Protein AF-A0A2J7R9U6-F1 (afdb_monomer)

Structure (mmCIF, N/CA/C/O backbone):
data_AF-A0A2J7R9U6-F1
#
_entry.id   AF-A0A2J7R9U6-F1
#
loop_
_atom_site.group_PDB
_atom_site.id
_atom_site.type_symbol
_atom_site.label_atom_id
_atom_site.label_alt_id
_atom_site.label_comp_id
_atom_site.label_asym_id
_atom_site.label_entity_id
_atom_site.label_seq_id
_atom_site.pdbx_PDB_ins_code
_atom_site.Cartn_x
_atom_site.Cartn_y
_atom_site.Cartn_z
_atom_site.occupancy
_atom_site.B_iso_or_equiv
_atom_site.auth_seq_id
_atom_site.auth_comp_id
_atom_site.auth_asym_id
_atom_site.auth_atom_id
_atom_site.pdbx_PDB_model_num
ATOM 1 N N . MET A 1 1 ? 11.437 16.509 -39.838 1.00 37.41 1 MET A N 1
ATOM 2 C CA . MET A 1 1 ? 11.434 15.472 -38.787 1.00 37.41 1 MET A CA 1
ATOM 3 C C . MET A 1 1 ? 10.415 15.903 -37.751 1.00 37.41 1 MET A C 1
ATOM 5 O O . MET A 1 1 ? 10.505 17.036 -37.304 1.00 37.41 1 MET A O 1
ATOM 9 N N . LYS A 1 2 ? 9.387 15.097 -37.470 1.00 34.59 2 LYS A N 1
ATOM 10 C CA . LYS A 1 2 ? 8.418 15.430 -36.419 1.00 34.59 2 LYS A CA 1
ATOM 11 C C . LYS A 1 2 ? 9.075 15.103 -35.083 1.00 34.59 2 LYS A C 1
ATOM 13 O O . LYS A 1 2 ? 9.334 13.934 -34.813 1.00 34.59 2 LYS A O 1
ATOM 18 N N . GLU A 1 3 ? 9.394 16.127 -34.304 1.00 36.84 3 GLU A N 1
ATOM 19 C CA . GLU A 1 3 ? 9.729 15.962 -32.894 1.00 36.84 3 GLU A CA 1
ATOM 20 C C . GLU A 1 3 ? 8.539 15.285 -32.211 1.00 36.84 3 GLU A C 1
ATOM 22 O O . GLU A 1 3 ? 7.450 15.853 -32.123 1.00 36.84 3 GLU A O 1
ATOM 27 N N . LEU A 1 4 ? 8.732 14.042 -31.772 1.00 42.44 4 LEU A N 1
ATOM 28 C CA . LEU A 1 4 ? 7.827 13.384 -30.840 1.00 42.44 4 LEU A CA 1
ATOM 29 C C . LEU A 1 4 ? 8.011 14.080 -29.491 1.00 42.44 4 LEU A C 1
ATOM 31 O O . LEU A 1 4 ? 8.810 13.651 -28.663 1.00 42.44 4 LEU A O 1
ATOM 35 N N . HIS A 1 5 ? 7.306 15.196 -29.308 1.00 34.94 5 HIS A N 1
ATOM 36 C CA . HIS A 1 5 ? 7.056 15.758 -27.991 1.00 34.94 5 HIS A CA 1
ATOM 37 C C . HIS A 1 5 ? 6.333 14.681 -27.179 1.00 34.94 5 HIS A C 1
ATOM 39 O O . HIS A 1 5 ? 5.145 14.431 -27.369 1.00 34.94 5 HIS A O 1
ATOM 45 N N . VAL A 1 6 ? 7.078 14.000 -26.311 1.00 47.72 6 VAL A N 1
ATOM 46 C CA . VAL A 1 6 ? 6.511 13.134 -25.282 1.00 47.72 6 VAL A CA 1
ATOM 47 C C . VAL A 1 6 ? 5.866 14.065 -24.261 1.00 47.72 6 VAL A C 1
ATOM 49 O O . VAL A 1 6 ? 6.534 14.630 -23.399 1.00 47.72 6 VAL A O 1
ATOM 52 N N . THR A 1 7 ? 4.566 14.297 -24.407 1.00 41.44 7 THR A N 1
ATOM 53 C CA . THR A 1 7 ? 3.773 15.010 -23.408 1.00 41.44 7 THR A CA 1
ATOM 54 C C . THR A 1 7 ? 3.502 14.057 -22.246 1.00 41.44 7 THR A C 1
ATOM 56 O O . THR A 1 7 ? 2.573 13.259 -22.297 1.00 41.44 7 THR A O 1
ATOM 59 N N . LEU A 1 8 ? 4.333 14.126 -21.207 1.00 46.12 8 LEU A N 1
ATOM 60 C CA . LEU A 1 8 ? 4.137 13.461 -19.909 1.00 46.12 8 LEU A CA 1
ATOM 61 C C . LEU A 1 8 ? 3.312 14.348 -18.949 1.00 46.12 8 LEU A C 1
ATOM 63 O O . LEU A 1 8 ? 3.722 14.597 -17.821 1.00 46.12 8 LEU A O 1
ATOM 67 N N . SER A 1 9 ? 2.199 14.945 -19.390 1.00 41.41 9 SER A N 1
ATOM 68 C CA . SER A 1 9 ? 1.375 15.836 -18.541 1.00 41.41 9 SER A CA 1
ATOM 69 C C . SER A 1 9 ? -0.034 16.038 -19.120 1.00 41.41 9 SER A C 1
ATOM 71 O O . SER A 1 9 ? -0.175 15.967 -20.340 1.00 41.41 9 SER A O 1
ATOM 73 N N . PRO A 1 10 ? -1.015 16.566 -18.355 1.00 55.75 10 PRO A N 1
ATOM 74 C CA . PRO A 1 10 ? -1.444 16.231 -16.992 1.00 55.75 10 PRO A CA 1
ATOM 75 C C . PRO A 1 10 ? -2.982 16.013 -16.916 1.00 55.75 10 PRO A C 1
ATOM 77 O O . PRO A 1 10 ? -3.740 16.631 -17.662 1.00 55.75 10 PRO A O 1
ATOM 80 N N . ARG A 1 11 ? -3.441 15.247 -15.916 1.00 42.38 11 ARG A N 1
ATOM 81 C CA . ARG A 1 11 ? -4.842 14.869 -15.598 1.00 42.38 11 ARG A CA 1
ATOM 82 C C . ARG A 1 11 ? -5.394 13.691 -16.397 1.00 42.38 11 ARG A C 1
ATOM 84 O O . ARG A 1 11 ? -5.837 13.825 -17.534 1.00 42.38 11 ARG A O 1
ATOM 91 N N . THR A 1 12 ? -5.470 12.573 -15.697 1.00 46.19 12 THR A N 1
ATOM 92 C CA . THR A 1 12 ? -6.122 11.336 -16.097 1.00 46.19 12 THR A CA 1
ATOM 93 C C . THR A 1 12 ? -7.656 11.471 -16.053 1.00 46.19 12 THR A C 1
ATOM 95 O O . THR A 1 12 ? -8.228 11.870 -15.031 1.00 46.19 12 THR A O 1
ATOM 98 N N . PRO A 1 13 ? -8.366 11.179 -17.160 1.00 45.97 13 PRO A N 1
ATOM 99 C CA . PRO A 1 13 ? -9.795 10.885 -17.155 1.00 45.97 13 PRO A CA 1
ATOM 100 C C . PRO A 1 13 ? -10.074 9.582 -16.385 1.00 45.97 13 PRO A C 1
ATOM 102 O O . PRO A 1 13 ? -9.173 8.792 -16.113 1.00 45.97 13 PRO A O 1
ATOM 105 N N . ALA A 1 14 ? -11.341 9.321 -16.056 1.00 43.16 14 ALA A N 1
ATOM 106 C CA . ALA A 1 14 ? -11.738 8.076 -15.399 1.00 43.16 14 ALA A CA 1
ATOM 107 C C . ALA A 1 14 ? -11.379 6.851 -16.268 1.00 43.16 14 ALA A C 1
ATOM 109 O O . ALA A 1 14 ? -11.998 6.639 -17.310 1.00 43.16 14 ALA A O 1
ATOM 110 N N . GLY A 1 15 ? -10.399 6.055 -15.828 1.00 55.22 15 GLY A N 1
ATOM 111 C CA . GLY A 1 15 ? -9.955 4.828 -16.500 1.00 55.22 15 GLY A CA 1
ATOM 112 C C . GLY A 1 15 ? -8.454 4.755 -16.787 1.00 55.22 15 GLY A C 1
ATOM 113 O O . GLY A 1 15 ? -7.967 3.662 -17.064 1.00 55.22 15 GLY A O 1
ATOM 114 N N . ASP A 1 16 ? -7.726 5.868 -16.684 1.00 64.44 16 ASP A N 1
ATOM 115 C CA . ASP A 1 16 ? -6.268 5.840 -16.785 1.00 64.44 16 ASP A CA 1
ATOM 116 C C . ASP A 1 16 ? -5.626 5.384 -15.456 1.00 64.44 16 ASP A C 1
ATOM 118 O O . ASP A 1 16 ? -6.161 5.671 -14.378 1.00 64.44 16 ASP A O 1
ATOM 122 N N . PRO A 1 17 ? -4.493 4.658 -15.515 1.00 74.25 17 PRO A N 1
ATOM 123 C CA . PRO A 1 17 ? -3.761 4.201 -14.335 1.00 74.25 17 PRO A CA 1
ATOM 124 C C . PRO A 1 17 ? -3.336 5.385 -13.446 1.00 74.25 17 PRO A C 1
ATOM 126 O O . PRO A 1 17 ? -3.079 6.474 -13.963 1.00 74.25 17 PRO A O 1
ATOM 129 N N . PRO A 1 18 ? -3.252 5.197 -12.114 1.00 85.62 18 PRO A N 1
ATOM 130 C CA . PRO A 1 18 ? -2.906 6.280 -11.196 1.00 85.62 18 PRO A CA 1
ATOM 131 C C . PRO A 1 18 ? -1.496 6.804 -11.477 1.00 85.62 18 PRO A C 1
ATOM 133 O O . PRO A 1 18 ? -0.594 6.035 -11.818 1.00 85.62 18 PRO A O 1
ATOM 136 N N . GLU A 1 19 ? -1.293 8.104 -11.277 1.00 88.19 19 GLU A N 1
ATOM 137 C CA . GLU A 1 19 ? 0.041 8.694 -11.387 1.00 88.19 19 GLU A CA 1
ATOM 138 C C . GLU A 1 19 ? 0.963 8.135 -10.283 1.00 88.19 19 GLU A C 1
ATOM 140 O O . GLU A 1 19 ? 0.494 7.858 -9.168 1.00 88.19 19 GLU A O 1
ATOM 145 N N . PRO A 1 20 ? 2.278 7.976 -10.537 1.00 91.25 20 PRO A N 1
ATOM 146 C CA . PRO A 1 20 ? 3.216 7.448 -9.547 1.00 91.25 20 PRO A CA 1
ATOM 147 C C . PRO A 1 20 ? 3.162 8.190 -8.205 1.00 91.25 20 PRO A C 1
ATOM 149 O O . PRO A 1 20 ? 3.164 7.561 -7.148 1.00 91.25 20 PRO A O 1
ATOM 152 N N . GLU A 1 21 ? 3.063 9.520 -8.228 1.00 92.38 21 GLU A N 1
ATOM 153 C CA . GLU A 1 21 ? 2.996 10.364 -7.034 1.00 92.38 21 GLU A CA 1
ATOM 154 C C . GLU A 1 21 ? 1.713 10.124 -6.230 1.00 92.38 21 GLU A C 1
ATOM 156 O O . GLU A 1 21 ? 1.739 10.154 -4.998 1.00 92.38 21 GLU A O 1
ATOM 161 N N . GLU A 1 22 ? 0.595 9.860 -6.911 1.00 91.50 22 GLU A N 1
ATOM 162 C CA . GLU A 1 22 ? -0.682 9.545 -6.271 1.00 91.50 22 GLU A CA 1
ATOM 163 C C . GLU A 1 22 ? -0.609 8.194 -5.554 1.00 91.50 22 GLU A C 1
ATOM 165 O O . GLU A 1 22 ? -1.023 8.080 -4.397 1.00 91.50 22 GLU A O 1
ATOM 170 N N . LEU A 1 23 ? -0.021 7.186 -6.204 1.00 93.62 23 LEU A N 1
ATOM 171 C CA . LEU A 1 23 ? 0.176 5.869 -5.607 1.00 93.62 23 LEU A CA 1
ATOM 172 C C . LEU A 1 23 ? 1.142 5.919 -4.415 1.00 93.62 23 LEU A C 1
ATOM 174 O O . LEU A 1 23 ? 0.858 5.328 -3.374 1.00 93.62 23 LEU A O 1
ATOM 178 N N . ILE A 1 24 ? 2.255 6.651 -4.536 1.00 94.06 24 ILE A N 1
ATOM 179 C CA . ILE A 1 24 ? 3.214 6.853 -3.439 1.00 94.06 24 ILE A CA 1
ATOM 180 C C . ILE A 1 24 ? 2.523 7.516 -2.251 1.00 94.06 24 ILE A C 1
ATOM 182 O O . ILE A 1 24 ? 2.658 7.048 -1.122 1.00 94.06 24 ILE A O 1
ATOM 186 N N . LYS A 1 25 ? 1.747 8.575 -2.495 1.00 93.12 25 LYS A N 1
ATOM 187 C CA . LYS A 1 25 ? 1.000 9.246 -1.434 1.00 93.12 25 LYS A CA 1
ATOM 188 C C . LYS A 1 25 ? 0.022 8.287 -0.750 1.00 93.12 25 LYS A C 1
ATOM 190 O O . LYS A 1 25 ? 0.012 8.217 0.474 1.00 93.12 25 LYS A O 1
ATOM 195 N N . ALA A 1 26 ? -0.742 7.511 -1.517 1.00 92.25 26 ALA A N 1
ATOM 196 C CA . ALA A 1 26 ? -1.685 6.539 -0.965 1.00 92.25 26 ALA A CA 1
ATOM 197 C C . ALA A 1 26 ? -0.996 5.450 -0.116 1.00 92.25 26 ALA A C 1
ATOM 199 O O . ALA A 1 26 ? -1.566 4.990 0.874 1.00 92.25 26 ALA A O 1
ATOM 200 N N . LEU A 1 27 ? 0.229 5.050 -0.477 1.00 92.50 27 LEU A N 1
ATOM 201 C CA . LEU A 1 27 ? 1.047 4.122 0.310 1.00 92.50 27 LEU A CA 1
ATOM 202 C C . LEU A 1 27 ? 1.539 4.754 1.620 1.00 92.50 27 LEU A C 1
ATOM 204 O O . LEU A 1 27 ? 1.421 4.124 2.669 1.00 92.50 27 LEU A O 1
ATOM 208 N N . LEU A 1 28 ? 2.035 5.994 1.576 1.00 92.19 28 LEU A N 1
ATOM 209 C CA . LEU A 1 28 ? 2.496 6.727 2.763 1.00 92.19 28 LEU A CA 1
ATOM 210 C C . LEU A 1 28 ? 1.354 7.012 3.746 1.00 92.19 28 LEU A C 1
ATOM 212 O O . LEU A 1 28 ? 1.512 6.858 4.957 1.00 92.19 28 LEU A O 1
ATOM 216 N N . ASP A 1 29 ? 0.178 7.377 3.236 1.00 90.00 29 ASP A N 1
ATOM 217 C CA . ASP A 1 29 ? -1.003 7.629 4.063 1.00 90.00 29 ASP A CA 1
ATOM 218 C C . ASP A 1 29 ? -1.437 6.358 4.828 1.00 90.00 29 ASP A C 1
ATOM 220 O O . ASP A 1 29 ? -1.945 6.447 5.949 1.00 90.00 29 ASP A O 1
ATOM 224 N N . LEU A 1 30 ? -1.180 5.163 4.277 1.00 89.38 30 LEU A N 1
ATOM 225 C CA . LEU A 1 30 ? -1.478 3.889 4.938 1.00 89.38 30 LEU A CA 1
ATOM 226 C C . LEU A 1 30 ? -0.534 3.582 6.116 1.00 89.38 30 LEU A C 1
ATOM 228 O O . LEU A 1 30 ? -0.934 2.860 7.035 1.00 89.38 30 LEU A O 1
ATOM 232 N N . GLU A 1 31 ? 0.686 4.128 6.147 1.00 86.75 31 GLU A N 1
ATOM 233 C CA . GLU A 1 31 ? 1.626 3.905 7.259 1.00 86.75 31 GLU A CA 1
ATOM 234 C C . GLU A 1 31 ? 1.077 4.446 8.589 1.00 86.75 31 GLU A C 1
ATOM 236 O O . GLU A 1 31 ? 1.273 3.826 9.635 1.00 86.75 31 GLU A O 1
ATOM 241 N N . ASN A 1 32 ? 0.287 5.524 8.541 1.00 83.81 32 ASN A N 1
ATOM 242 C CA . ASN A 1 32 ? -0.344 6.166 9.702 1.00 83.81 32 ASN A CA 1
ATOM 243 C C . ASN A 1 32 ? -1.746 5.610 10.033 1.00 83.81 32 ASN A C 1
ATOM 245 O O . ASN A 1 32 ? -2.568 6.276 10.669 1.00 83.81 32 ASN A O 1
ATOM 249 N N . SER A 1 33 ? -2.053 4.396 9.576 1.00 90.56 33 SER A N 1
ATOM 250 C CA . SER A 1 33 ? -3.371 3.778 9.737 1.00 90.56 33 SER A CA 1
ATOM 251 C C . SER A 1 33 ? -3.642 3.226 11.144 1.00 90.56 33 SER A C 1
ATOM 253 O O . SER A 1 33 ? -2.749 3.097 11.982 1.00 90.56 33 SER A O 1
ATOM 255 N N . ALA A 1 34 ? -4.908 2.893 11.422 1.00 86.50 34 ALA A N 1
ATOM 256 C CA . ALA A 1 34 ? -5.335 2.364 12.719 1.00 86.50 34 ALA A CA 1
ATOM 257 C C . ALA A 1 34 ? -4.614 1.059 13.086 1.00 86.50 34 ALA A C 1
ATOM 259 O O . ALA A 1 34 ? -4.286 0.832 14.248 1.00 86.50 34 ALA A O 1
ATOM 260 N N . SER A 1 35 ? -4.338 0.206 12.101 1.00 88.38 35 SER A N 1
ATOM 261 C CA . SER A 1 35 ? -3.626 -1.057 12.304 1.00 88.38 35 SER A CA 1
ATOM 262 C C . SER A 1 35 ? -2.172 -0.869 12.746 1.00 88.38 35 SER A C 1
ATOM 264 O O . SER A 1 35 ? -1.648 -1.731 13.460 1.00 88.38 35 SER A O 1
ATOM 266 N N . SER A 1 36 ? -1.545 0.251 12.367 1.00 89.94 36 SER A N 1
ATOM 267 C CA . SER A 1 36 ? -0.190 0.640 12.784 1.00 89.94 36 SER A CA 1
ATOM 268 C C . SER A 1 36 ? -0.142 1.249 14.193 1.00 89.94 36 SER A C 1
ATOM 270 O O . SER A 1 36 ? 0.933 1.367 14.778 1.00 89.94 36 SER A O 1
ATOM 272 N N . ASP A 1 37 ? -1.291 1.622 14.766 1.00 93.56 37 ASP A N 1
ATOM 273 C CA . ASP A 1 37 ? -1.399 2.250 16.086 1.00 93.56 37 ASP A CA 1
ATOM 274 C C . ASP A 1 37 ? -1.269 1.206 17.210 1.00 93.56 37 ASP A C 1
ATOM 276 O O . ASP A 1 37 ? -2.248 0.711 17.780 1.00 93.56 37 ASP A O 1
ATOM 280 N N . ALA A 1 38 ? -0.024 0.825 17.507 1.00 93.75 38 ALA A N 1
ATOM 281 C CA . ALA A 1 38 ? 0.278 -0.221 18.481 1.00 93.75 38 ALA A CA 1
ATOM 282 C C . ALA A 1 38 ? -0.186 0.142 19.902 1.00 93.75 38 ALA A C 1
ATOM 284 O O . ALA A 1 38 ? -0.661 -0.728 20.629 1.00 93.75 38 ALA A O 1
ATOM 285 N N . LEU A 1 39 ? -0.108 1.425 20.275 1.00 94.12 39 LEU A N 1
ATOM 286 C CA . LEU A 1 39 ? -0.485 1.904 21.606 1.00 94.12 39 LEU A CA 1
ATOM 287 C C . LEU A 1 39 ? -1.986 1.752 21.860 1.00 94.12 39 LEU A C 1
ATOM 289 O O . LEU A 1 39 ? -2.393 1.307 22.932 1.00 94.12 39 LEU A O 1
ATOM 293 N N . VAL A 1 40 ? -2.829 2.107 20.885 1.00 95.44 40 VAL A N 1
ATOM 294 C CA . VAL A 1 40 ? -4.281 1.915 21.017 1.00 95.44 40 VAL A CA 1
ATOM 295 C C . VAL A 1 40 ? -4.627 0.428 21.063 1.00 95.44 40 VAL A C 1
ATOM 297 O O . VAL A 1 40 ? -5.450 0.021 21.883 1.00 95.44 40 VAL A O 1
ATOM 300 N N . ARG A 1 41 ? -3.962 -0.404 20.252 1.00 95.81 41 ARG A N 1
ATOM 301 C CA . ARG A 1 41 ? -4.162 -1.861 20.273 1.00 95.81 41 ARG A CA 1
ATOM 302 C C . ARG A 1 41 ? -3.773 -2.490 21.609 1.00 95.81 41 ARG A C 1
ATOM 304 O O . ARG A 1 41 ? -4.505 -3.345 22.099 1.00 95.81 41 ARG A O 1
ATOM 311 N N . GLU A 1 42 ? -2.661 -2.063 22.199 1.00 96.94 42 GLU A N 1
ATOM 312 C CA . GLU A 1 42 ? -2.231 -2.507 23.526 1.00 96.94 42 GLU A CA 1
ATOM 313 C C . GLU A 1 42 ? -3.247 -2.100 24.597 1.00 96.94 42 GLU A C 1
ATOM 315 O O . GLU A 1 42 ? -3.667 -2.943 25.387 1.00 96.94 42 GLU A O 1
ATOM 320 N N . LYS A 1 43 ? -3.732 -0.850 24.567 1.00 96.38 43 LYS A N 1
ATOM 321 C CA . LYS A 1 43 ? -4.792 -0.391 25.479 1.00 96.38 43 LYS A CA 1
ATOM 322 C C . LYS A 1 43 ? -6.047 -1.253 25.378 1.00 96.38 43 LYS A C 1
ATOM 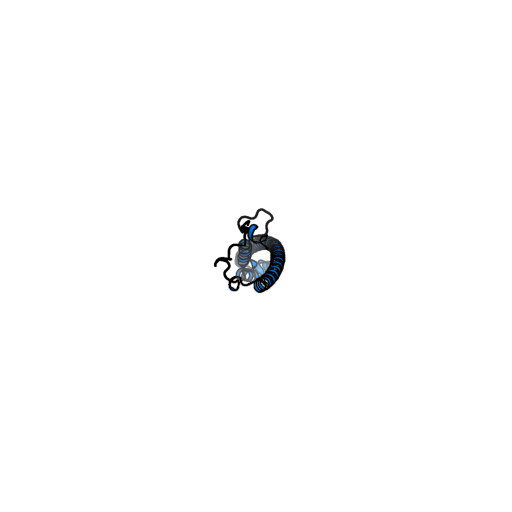324 O O . LYS A 1 43 ? -6.551 -1.685 26.409 1.00 96.38 43 LYS A O 1
ATOM 329 N N . ILE A 1 44 ? -6.513 -1.545 24.161 1.00 96.38 44 ILE A N 1
ATOM 330 C CA . ILE A 1 44 ? -7.667 -2.427 23.930 1.00 96.38 44 ILE A CA 1
ATOM 331 C C . ILE A 1 44 ? -7.402 -3.837 24.479 1.00 96.38 44 ILE A C 1
ATOM 333 O O . ILE A 1 44 ? -8.260 -4.397 25.153 1.00 96.38 44 ILE A O 1
ATOM 337 N N . ALA A 1 45 ? -6.216 -4.401 24.234 1.00 96.56 45 ALA A N 1
ATOM 338 C CA . ALA A 1 45 ? -5.846 -5.729 24.726 1.00 96.56 45 ALA A CA 1
ATOM 339 C C . ALA A 1 45 ? -5.722 -5.794 26.259 1.00 96.56 45 ALA A C 1
ATOM 341 O O . ALA A 1 45 ? -5.925 -6.852 26.846 1.00 96.56 45 ALA A O 1
ATOM 342 N N . SER A 1 46 ? -5.396 -4.668 26.897 1.00 96.62 46 SER A N 1
ATOM 343 C CA . SER A 1 46 ? -5.293 -4.531 28.353 1.00 96.62 46 SER A CA 1
ATOM 344 C C . SER A 1 46 ? -6.622 -4.228 29.054 1.00 96.62 46 SER A C 1
ATOM 346 O O . SER A 1 46 ? -6.633 -4.076 30.277 1.00 96.62 46 SER A O 1
ATOM 348 N N . LEU A 1 47 ? -7.733 -4.109 28.312 1.00 96.81 47 LEU A N 1
ATOM 349 C CA . LEU A 1 47 ? -9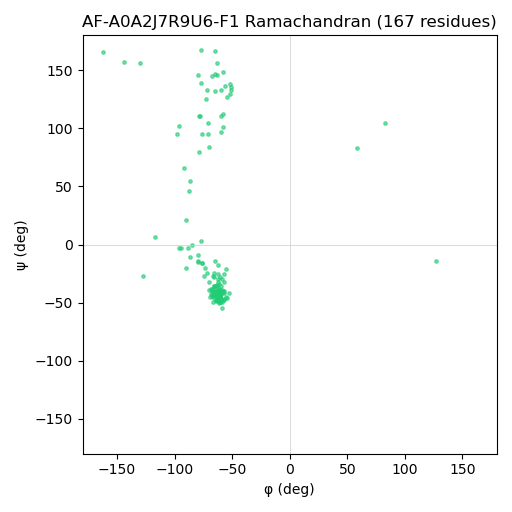.041 -3.859 28.913 1.00 96.81 47 LEU A CA 1
ATOM 350 C C . LEU A 1 47 ? -9.403 -4.992 29.890 1.00 96.81 47 LEU A C 1
ATOM 352 O O . LEU A 1 47 ? -9.260 -6.168 29.549 1.00 96.81 47 LEU A O 1
ATOM 356 N N . PRO A 1 48 ? -9.870 -4.656 31.104 1.00 95.06 48 PRO A N 1
ATOM 357 C CA . PRO A 1 48 ? -10.173 -5.654 32.120 1.00 95.06 48 PRO A CA 1
ATOM 358 C C . PRO A 1 48 ? -11.376 -6.522 31.703 1.00 95.06 48 PRO A C 1
ATOM 360 O O . PRO A 1 48 ? -12.315 -6.014 31.086 1.00 95.06 48 PRO A O 1
ATOM 363 N N . PRO A 1 49 ? -11.404 -7.823 32.036 1.00 94.31 49 PRO A N 1
ATOM 364 C CA . PRO A 1 49 ? -12.487 -8.716 31.617 1.00 94.31 49 PRO A CA 1
ATOM 365 C C . PRO A 1 49 ? -13.860 -8.247 32.116 1.00 94.31 49 PRO A C 1
ATOM 367 O O . PRO A 1 49 ? -14.858 -8.418 31.416 1.00 94.31 49 PRO A O 1
ATOM 370 N N . GLU A 1 50 ? -13.916 -7.560 33.259 1.00 93.69 50 GLU A N 1
ATOM 371 C CA . GLU A 1 50 ? -15.131 -6.988 33.844 1.00 93.69 50 GLU A CA 1
ATOM 372 C C . GLU A 1 50 ? -15.861 -6.013 32.908 1.00 93.69 50 GLU A C 1
ATOM 374 O O . GLU A 1 50 ? -17.078 -5.872 33.030 1.00 93.69 50 GLU A O 1
ATOM 379 N N . VAL A 1 51 ? -15.172 -5.369 31.951 1.00 95.25 51 VAL A N 1
ATOM 380 C CA . VAL A 1 51 ? -15.832 -4.463 30.989 1.00 95.25 51 VAL A CA 1
ATOM 381 C C . VAL A 1 51 ? -16.529 -5.191 29.836 1.00 95.25 51 VAL A C 1
ATOM 383 O O . VAL A 1 51 ? -17.256 -4.559 29.072 1.00 95.25 51 VAL A O 1
ATOM 386 N N . SER A 1 52 ? -16.326 -6.504 29.694 1.00 93.94 52 SER A N 1
ATOM 387 C CA . SER A 1 52 ? -16.882 -7.305 28.591 1.00 93.94 52 SER A CA 1
ATOM 388 C C . SER A 1 52 ? -17.658 -8.547 29.048 1.00 93.94 52 SER A C 1
ATOM 390 O O . SER A 1 52 ? -18.589 -8.981 28.368 1.00 93.94 52 SER A O 1
ATOM 392 N N . GLU A 1 53 ? -17.338 -9.104 30.217 1.00 95.12 53 GLU A N 1
ATOM 393 C CA . GLU A 1 53 ? -17.929 -10.339 30.728 1.00 95.12 53 GLU A CA 1
ATOM 394 C C . GLU A 1 53 ? -19.089 -10.071 31.698 1.00 95.12 53 GLU A C 1
ATOM 396 O O . GLU A 1 53 ? -18.906 -9.829 32.892 1.00 95.12 53 GLU A O 1
ATOM 401 N N . ILE A 1 54 ? -20.321 -10.221 31.206 1.00 93.56 54 ILE A N 1
ATOM 402 C CA . ILE A 1 54 ? -21.558 -10.003 31.982 1.00 93.56 54 ILE A CA 1
ATOM 403 C C . ILE A 1 54 ? -21.621 -10.881 33.249 1.00 93.56 54 ILE A C 1
ATOM 405 O O . ILE A 1 54 ? -22.159 -10.464 34.274 1.00 93.56 54 ILE A O 1
ATOM 409 N N . GLY A 1 55 ? -21.045 -12.089 33.218 1.00 92.69 55 GLY A N 1
ATOM 410 C CA . GLY A 1 55 ? -21.035 -13.005 34.367 1.00 92.69 55 GLY A CA 1
ATOM 411 C C . GLY A 1 55 ? -20.297 -12.458 35.596 1.00 92.69 55 GLY A C 1
ATOM 412 O O . GLY A 1 55 ? -20.627 -12.827 36.727 1.00 92.69 55 GLY A O 1
ATOM 413 N N . LEU A 1 56 ? -19.346 -11.539 35.397 1.00 93.31 56 LEU A N 1
ATOM 414 C CA . LEU A 1 56 ? -18.571 -10.915 36.471 1.00 93.31 56 LEU A CA 1
ATOM 415 C C . LEU A 1 56 ? -19.361 -9.847 37.239 1.00 93.31 56 LEU A C 1
ATOM 417 O O . LEU A 1 56 ? -18.991 -9.534 38.368 1.00 93.31 56 LEU A O 1
ATOM 421 N N . LEU A 1 57 ? -20.490 -9.363 36.703 1.00 92.44 57 LEU A N 1
ATOM 422 C CA . LEU A 1 57 ? -21.351 -8.391 37.392 1.00 92.44 57 LEU A CA 1
ATOM 423 C C . LEU A 1 57 ? -21.901 -8.930 38.719 1.00 92.44 57 LEU A C 1
ATOM 425 O O . LEU A 1 57 ? -22.126 -8.161 39.648 1.00 92.44 57 LEU A O 1
ATOM 429 N N . SER A 1 58 ? -22.066 -10.253 38.832 1.00 92.94 58 SER A N 1
ATOM 430 C CA . SER A 1 58 ? -22.502 -10.922 40.067 1.00 92.94 58 SER A CA 1
ATOM 431 C C . SER A 1 58 ? -21.538 -10.744 41.251 1.00 92.94 58 SER A C 1
ATOM 433 O O . SER A 1 58 ? -21.943 -10.950 42.391 1.00 92.94 58 SER A O 1
ATOM 435 N N . LYS A 1 59 ? -20.282 -10.353 40.993 1.00 92.25 59 LYS A N 1
ATOM 436 C CA . LYS A 1 59 ? -19.239 -10.122 42.006 1.00 92.25 59 LYS A CA 1
ATOM 437 C C . LYS A 1 59 ? -19.230 -8.689 42.554 1.00 92.25 59 LYS A C 1
ATOM 439 O O . LYS A 1 59 ? -18.407 -8.380 43.409 1.00 92.25 59 LYS A O 1
ATOM 444 N N . LEU A 1 60 ? -20.085 -7.800 42.043 1.00 92.00 60 LEU A N 1
ATOM 445 C CA . LEU A 1 60 ? -20.186 -6.425 42.528 1.00 92.00 60 LEU A CA 1
ATOM 446 C C . LEU A 1 60 ? -20.991 -6.394 43.829 1.00 92.00 60 LEU A C 1
ATOM 448 O O . LEU A 1 60 ? -22.199 -6.620 43.828 1.00 92.00 60 LEU A O 1
ATOM 452 N N . GLU A 1 61 ? -20.315 -6.102 44.935 1.00 91.75 61 GLU A N 1
ATOM 453 C CA . GLU A 1 61 ? -20.920 -6.102 46.273 1.00 91.75 61 GLU A CA 1
ATOM 454 C C . GLU A 1 61 ? -21.508 -4.738 46.659 1.00 91.75 61 GLU A C 1
ATOM 456 O O . GLU A 1 61 ? -22.370 -4.651 47.535 1.00 91.75 61 GLU A O 1
ATOM 461 N N . ASP A 1 62 ? -21.067 -3.662 46.002 1.00 94.94 62 ASP A N 1
ATOM 462 C CA . ASP A 1 62 ? -21.411 -2.300 46.387 1.00 94.94 62 ASP A CA 1
ATOM 463 C C . ASP A 1 62 ? -21.607 -1.349 45.194 1.00 94.94 62 ASP A C 1
ATOM 465 O O . ASP A 1 62 ? -21.100 -1.538 44.083 1.00 94.94 62 ASP A O 1
ATOM 469 N N . LYS A 1 63 ? -22.363 -0.279 45.458 1.00 95.12 63 LYS A N 1
ATOM 470 C CA . LYS A 1 63 ? -22.710 0.744 44.469 1.00 95.12 63 LYS A CA 1
ATOM 471 C C . LYS A 1 63 ? -21.482 1.494 43.938 1.00 95.12 63 LYS A C 1
ATOM 473 O O . LYS A 1 63 ? -21.471 1.835 42.760 1.00 95.12 63 LYS A O 1
ATOM 478 N N . ALA A 1 64 ? -20.463 1.742 44.762 1.00 95.88 64 ALA A N 1
ATOM 479 C CA . ALA A 1 64 ? -19.286 2.494 44.331 1.00 95.88 64 ALA A CA 1
ATOM 480 C C . ALA A 1 64 ? -18.441 1.682 43.334 1.00 95.88 64 ALA A C 1
ATOM 482 O O . ALA A 1 64 ? -17.983 2.223 42.327 1.00 95.88 64 ALA A O 1
ATOM 483 N N . SER A 1 65 ? -18.301 0.371 43.553 1.00 93.38 65 SER A N 1
ATOM 484 C CA . SER A 1 65 ? -17.668 -0.549 42.600 1.00 93.38 65 SER A CA 1
ATOM 485 C C . SER A 1 65 ? -18.432 -0.620 41.274 1.00 93.38 65 SE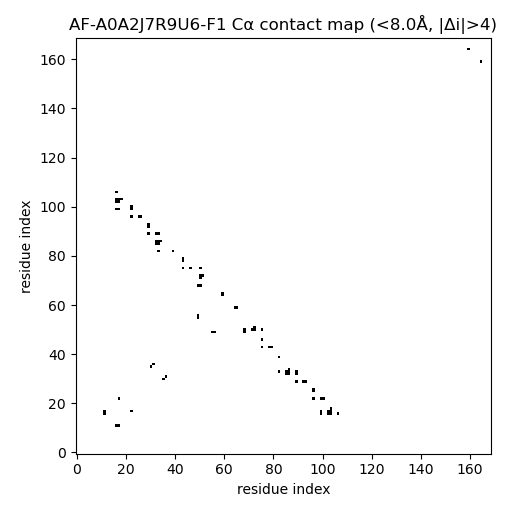R A C 1
ATOM 487 O O . SER A 1 65 ? -17.816 -0.591 40.207 1.00 93.38 65 SER A O 1
ATOM 489 N N . ALA A 1 66 ? -19.769 -0.642 41.320 1.00 94.75 66 ALA A N 1
ATOM 490 C CA . ALA A 1 66 ? -20.605 -0.616 40.120 1.00 94.75 66 ALA A CA 1
ATOM 491 C C . ALA A 1 66 ? -20.481 0.707 39.338 1.00 94.75 66 ALA A C 1
ATOM 493 O O . ALA A 1 66 ? -20.370 0.688 38.112 1.00 94.75 66 ALA A O 1
ATOM 494 N N . GLU A 1 67 ? -20.446 1.853 40.026 1.00 96.50 67 GLU A N 1
ATOM 495 C CA . GLU A 1 67 ? -20.223 3.164 39.400 1.00 96.50 67 GLU A CA 1
ATOM 496 C C . GLU A 1 67 ? -18.838 3.245 38.743 1.00 96.50 67 GLU A C 1
ATOM 498 O O . GLU A 1 67 ? -18.724 3.695 37.602 1.00 96.50 67 GLU A O 1
ATOM 503 N N . LYS A 1 68 ? -17.791 2.738 39.409 1.00 95.31 68 LYS A N 1
ATOM 504 C CA . LYS A 1 68 ? -16.438 2.672 38.840 1.00 95.31 68 LYS A CA 1
ATOM 505 C C . LYS A 1 68 ? -16.390 1.805 37.581 1.00 95.31 68 LYS A C 1
ATOM 507 O O . LYS A 1 68 ? -15.807 2.224 36.582 1.00 95.31 68 LYS A O 1
ATOM 512 N N . LEU A 1 69 ? -17.016 0.626 37.610 1.00 95.56 69 LEU A N 1
ATOM 513 C CA . LEU A 1 69 ? -17.096 -0.239 36.435 1.00 95.56 69 LEU A CA 1
ATOM 514 C C . LEU A 1 69 ? -17.879 0.435 35.303 1.00 95.56 69 LEU A C 1
ATOM 516 O O . LEU A 1 69 ? -17.459 0.369 34.154 1.00 95.56 69 LEU A O 1
ATOM 520 N N . SER A 1 70 ? -18.973 1.137 35.615 1.00 96.12 70 SER A N 1
ATOM 521 C CA . SER A 1 70 ? -19.745 1.874 34.609 1.00 96.12 70 SER A CA 1
ATOM 522 C C . SER A 1 70 ? -18.896 2.915 33.879 1.00 96.12 70 SER A C 1
ATOM 524 O O . SER A 1 70 ? -19.038 3.058 32.666 1.00 96.12 70 SER A O 1
ATOM 526 N N . VAL A 1 71 ? -18.011 3.627 34.585 1.00 97.44 71 VAL A N 1
ATOM 527 C CA . VAL A 1 71 ? -17.073 4.572 33.959 1.00 97.44 71 VAL A CA 1
ATOM 528 C C . VAL A 1 71 ? -16.101 3.835 33.035 1.00 97.44 71 VAL A C 1
ATOM 530 O O . VAL A 1 71 ? -15.978 4.210 31.872 1.00 97.44 71 VAL A O 1
ATOM 533 N N . GLN A 1 72 ? -15.485 2.746 33.504 1.00 96.25 72 GLN A N 1
ATOM 534 C CA . GLN A 1 72 ? -14.545 1.949 32.703 1.00 96.25 72 GLN A CA 1
ATOM 535 C C . GLN A 1 72 ? -15.193 1.348 31.448 1.00 96.25 72 GLN A C 1
ATOM 537 O O . GLN A 1 72 ? -14.583 1.346 30.381 1.00 96.25 72 GLN A O 1
ATOM 542 N N . VAL A 1 73 ? -16.438 0.873 31.550 1.00 97.50 73 VAL A N 1
ATOM 543 C CA . VAL A 1 73 ? -17.211 0.371 30.405 1.00 97.50 73 VAL A CA 1
ATOM 544 C C . VAL A 1 73 ? -17.449 1.487 29.391 1.00 97.50 73 VAL A C 1
ATOM 546 O O . VAL A 1 73 ? -17.218 1.283 28.203 1.00 97.50 73 VAL A O 1
ATOM 549 N N . ASN A 1 74 ? -17.860 2.677 29.835 1.00 97.69 74 ASN A N 1
ATOM 550 C CA . ASN A 1 74 ? -18.089 3.808 28.931 1.00 97.69 74 ASN A CA 1
ATOM 551 C C . ASN A 1 74 ? -16.799 4.248 28.218 1.00 97.69 74 ASN A C 1
ATOM 553 O O . ASN A 1 74 ? -16.817 4.500 27.013 1.00 97.69 74 ASN A O 1
ATOM 557 N N . GLU A 1 75 ? -15.672 4.289 28.932 1.00 97.06 75 GLU A N 1
ATOM 558 C CA . GLU A 1 75 ? -14.357 4.581 28.349 1.00 97.06 75 GLU A CA 1
ATOM 559 C C . GLU A 1 75 ? -13.938 3.517 27.324 1.00 97.06 75 GLU A C 1
ATOM 561 O O . GLU A 1 75 ? -13.485 3.855 26.227 1.00 97.06 75 GLU A O 1
ATOM 566 N N . ALA A 1 76 ? -14.140 2.234 27.640 1.00 97.75 76 ALA A N 1
ATOM 567 C CA . ALA A 1 76 ? -13.860 1.126 26.732 1.00 97.75 76 ALA A CA 1
ATOM 568 C C . ALA A 1 76 ? -14.730 1.185 25.465 1.00 97.75 76 ALA A C 1
ATOM 570 O O . ALA A 1 76 ? -14.222 0.987 24.360 1.00 97.75 76 ALA A O 1
ATOM 571 N N . VAL A 1 77 ? -16.022 1.503 25.603 1.00 97.88 77 VAL A N 1
ATOM 572 C CA . VAL A 1 77 ? -16.948 1.672 24.472 1.00 97.88 77 VAL A CA 1
ATOM 573 C C . VAL A 1 77 ? -16.492 2.806 23.560 1.00 97.88 77 VAL A C 1
ATOM 575 O O . VAL A 1 77 ? -16.455 2.619 22.341 1.00 97.88 77 VAL A O 1
ATOM 578 N N . GLN A 1 78 ? -16.110 3.955 24.122 1.00 97.88 78 GLN A N 1
ATOM 579 C CA . GLN A 1 78 ? -15.605 5.082 23.338 1.00 97.88 78 GLN A CA 1
ATOM 580 C C . GLN A 1 78 ? -14.330 4.693 22.574 1.00 97.88 78 GLN A C 1
ATOM 582 O O . GLN A 1 78 ? -14.268 4.855 21.356 1.00 97.88 78 GLN A O 1
ATOM 587 N N . LEU A 1 79 ? -13.355 4.091 23.266 1.00 97.19 79 LEU A N 1
ATOM 588 C CA . LEU A 1 79 ? -12.094 3.635 22.676 1.00 97.19 79 LEU A CA 1
ATOM 589 C C . LEU A 1 79 ? -12.314 2.655 21.514 1.00 97.19 79 LEU A C 1
ATOM 591 O O . LEU A 1 79 ? -11.720 2.810 20.446 1.00 97.19 79 LEU A O 1
ATOM 595 N N . LEU A 1 80 ? -13.168 1.647 21.714 1.00 97.31 80 LEU A N 1
ATOM 596 C CA . LEU A 1 80 ? -13.473 0.635 20.702 1.00 97.31 80 LEU A CA 1
ATOM 597 C C . LEU A 1 80 ? -14.232 1.227 19.515 1.00 97.31 80 LEU A C 1
ATOM 599 O O . LEU A 1 80 ? -13.963 0.856 18.374 1.00 97.31 80 LEU A O 1
ATOM 603 N N . THR A 1 81 ? -15.157 2.153 19.762 1.00 97.94 81 THR A N 1
ATOM 604 C CA . THR A 1 81 ? -15.918 2.825 18.701 1.00 97.94 81 THR A CA 1
ATOM 605 C C . THR A 1 81 ? -14.990 3.648 17.8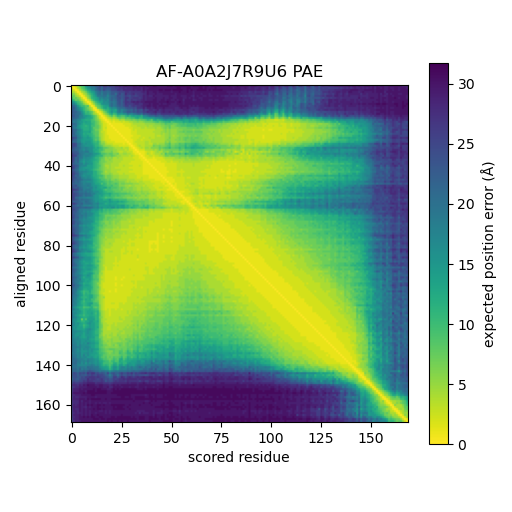11 1.00 97.94 81 THR A C 1
ATOM 607 O O . THR A 1 81 ? -15.027 3.504 16.586 1.00 97.94 81 THR A O 1
ATOM 610 N N . ASP A 1 82 ? -14.104 4.440 18.415 1.00 96.62 82 ASP A N 1
ATOM 611 C CA . ASP A 1 82 ? -13.136 5.260 17.685 1.00 96.62 82 ASP A CA 1
ATOM 612 C C . ASP A 1 82 ? -12.153 4.391 16.892 1.00 96.62 82 ASP A C 1
ATOM 614 O O . ASP A 1 82 ? -11.905 4.642 15.708 1.00 96.62 82 ASP A O 1
ATOM 618 N N . TYR A 1 83 ? -11.633 3.323 17.507 1.00 97.06 83 TYR A N 1
ATOM 619 C CA . TYR A 1 83 ? -10.738 2.384 16.833 1.00 97.06 83 TYR A CA 1
ATOM 620 C C . TYR A 1 83 ? -11.422 1.679 15.656 1.00 97.06 83 TYR A C 1
ATOM 622 O O . TYR A 1 83 ? -10.876 1.665 14.553 1.00 97.06 83 TYR A O 1
ATOM 630 N N . ASN A 1 84 ? -12.633 1.152 15.850 1.00 96.75 84 ASN A N 1
ATOM 631 C CA . ASN A 1 84 ? -13.375 0.445 14.805 1.00 96.75 84 ASN A CA 1
ATOM 632 C C . ASN A 1 84 ? -13.747 1.367 13.638 1.00 96.75 84 ASN A C 1
ATOM 634 O O . ASN A 1 84 ? -13.677 0.946 12.486 1.00 96.75 84 ASN A O 1
ATOM 638 N N . SER A 1 85 ? -14.093 2.629 13.911 1.00 97.00 85 SER A N 1
ATOM 639 C CA . SER A 1 85 ? -14.360 3.634 12.873 1.00 97.00 85 SER A CA 1
ATOM 640 C C . SER A 1 85 ? -13.115 3.922 12.023 1.00 97.00 85 SER A C 1
ATOM 642 O O . SER A 1 85 ? -13.163 3.901 10.785 1.00 97.00 85 SER A O 1
ATOM 644 N N . ARG A 1 86 ? -11.961 4.112 12.679 1.00 95.44 86 ARG A N 1
ATOM 645 C CA . ARG A 1 86 ? -10.675 4.297 11.992 1.00 95.44 86 ARG A CA 1
ATOM 646 C C . ARG A 1 86 ? -10.282 3.050 11.193 1.00 95.44 86 ARG A C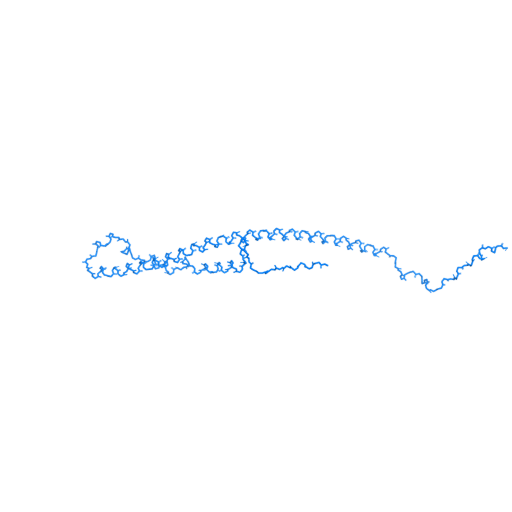 1
ATOM 648 O O . ARG A 1 86 ? -9.851 3.180 10.050 1.00 95.44 86 ARG A O 1
ATOM 655 N N . LEU A 1 87 ? -10.469 1.855 11.755 1.00 96.12 87 LEU A N 1
ATOM 656 C CA . LEU A 1 87 ? -10.167 0.585 11.090 1.00 96.12 87 LEU A CA 1
ATOM 657 C C . LEU A 1 87 ? -11.073 0.346 9.875 1.00 96.12 87 LEU A C 1
ATOM 659 O O . LEU A 1 87 ? -10.591 -0.054 8.820 1.00 96.12 87 LEU A O 1
ATOM 663 N N . ALA A 1 88 ? -12.372 0.633 9.976 1.00 96.56 88 ALA A N 1
ATOM 664 C CA . ALA A 1 88 ? -13.291 0.536 8.845 1.00 96.56 88 ALA A CA 1
ATOM 665 C C . ALA A 1 88 ? -12.871 1.473 7.702 1.00 96.56 88 ALA A C 1
ATOM 667 O O . ALA A 1 88 ? -12.836 1.061 6.541 1.00 96.56 88 ALA A O 1
ATOM 668 N N . SER A 1 89 ? -12.478 2.705 8.040 1.00 94.38 89 SER A N 1
ATOM 669 C CA . SER A 1 89 ? -11.938 3.662 7.070 1.00 94.38 89 SER A CA 1
ATOM 670 C C . SER A 1 89 ? -10.672 3.119 6.404 1.00 94.38 89 SER A C 1
ATOM 672 O O . SER A 1 89 ? -10.583 3.102 5.178 1.00 94.38 89 SER A O 1
ATOM 674 N N . GLU A 1 90 ? -9.721 2.601 7.189 1.00 95.12 90 GLU A N 1
ATOM 675 C CA . GLU A 1 90 ? -8.505 1.957 6.679 1.00 95.12 90 GLU A CA 1
ATOM 676 C C . GLU A 1 90 ? -8.822 0.812 5.705 1.00 95.12 90 GLU A C 1
ATOM 678 O O . GLU A 1 90 ? -8.214 0.727 4.638 1.00 95.12 90 GLU A O 1
ATOM 683 N N . MET A 1 91 ? -9.785 -0.054 6.030 1.00 95.81 91 MET A N 1
ATOM 684 C CA . MET A 1 91 ? -10.171 -1.171 5.163 1.00 95.81 91 MET A CA 1
ATOM 685 C C . MET A 1 91 ? -10.691 -0.693 3.802 1.00 95.81 91 MET A C 1
ATOM 687 O O . MET A 1 91 ? -10.347 -1.282 2.775 1.00 95.81 91 MET A O 1
ATOM 691 N N . GLU A 1 92 ? -11.468 0.391 3.763 1.00 95.12 92 GLU A N 1
ATOM 692 C CA . GLU A 1 92 ? -11.906 1.005 2.504 1.00 95.12 92 GLU A CA 1
ATOM 693 C C . GLU A 1 92 ? -10.741 1.632 1.725 1.00 95.12 92 GLU A C 1
ATOM 695 O O . GLU A 1 92 ? -10.648 1.458 0.506 1.00 95.12 92 GLU A O 1
ATOM 700 N N . TYR A 1 93 ? -9.802 2.296 2.406 1.00 94.50 93 TYR A N 1
ATOM 701 C CA . TYR A 1 93 ? -8.580 2.795 1.768 1.00 94.50 93 TYR A CA 1
ATOM 702 C C . TYR A 1 93 ? -7.740 1.658 1.170 1.00 94.50 93 TYR A C 1
ATOM 704 O O . TYR A 1 93 ? -7.316 1.760 0.020 1.00 94.50 93 TYR A O 1
ATOM 712 N N . ARG A 1 94 ? -7.569 0.535 1.880 1.00 95.69 94 ARG A N 1
ATOM 713 C CA . ARG A 1 94 ? -6.840 -0.647 1.381 1.00 95.69 94 ARG A CA 1
ATOM 714 C C . ARG A 1 94 ? -7.479 -1.249 0.129 1.00 95.69 94 ARG A C 1
ATOM 716 O O . ARG A 1 94 ? -6.756 -1.651 -0.783 1.00 95.69 94 ARG A O 1
ATOM 723 N N . LYS A 1 95 ? -8.813 -1.290 0.041 1.00 95.88 95 LYS A N 1
ATOM 724 C CA . LYS A 1 95 ? -9.522 -1.737 -1.176 1.00 95.88 95 LYS A CA 1
ATOM 725 C C . LYS A 1 95 ? -9.223 -0.825 -2.368 1.00 95.88 95 LYS A C 1
ATOM 727 O O . LYS A 1 95 ? -8.910 -1.315 -3.455 1.00 95.88 95 LYS A O 1
ATOM 732 N N . LYS A 1 96 ? -9.274 0.494 -2.160 1.00 93.31 96 LYS A N 1
ATOM 733 C CA . LYS A 1 96 ? -8.942 1.483 -3.198 1.00 93.31 96 LYS A CA 1
ATOM 734 C C . LYS A 1 96 ? -7.487 1.353 -3.638 1.00 93.31 96 LYS A C 1
ATOM 736 O O . LYS A 1 96 ? -7.232 1.209 -4.828 1.00 93.31 96 LYS A O 1
ATOM 741 N N . LEU A 1 97 ? -6.559 1.287 -2.686 1.00 94.44 97 LEU A N 1
ATOM 742 C CA . LEU A 1 97 ? -5.133 1.108 -2.953 1.00 94.44 97 LEU A CA 1
ATOM 743 C C . LEU A 1 97 ? -4.848 -0.191 -3.718 1.00 94.44 97 LEU A C 1
ATOM 745 O O . LEU A 1 97 ? -4.037 -0.198 -4.633 1.00 94.44 97 LEU A O 1
ATOM 749 N N . THR A 1 98 ? -5.542 -1.285 -3.395 1.00 95.31 98 THR A N 1
ATOM 750 C CA . THR A 1 98 ? -5.409 -2.557 -4.129 1.00 95.31 98 THR A CA 1
ATOM 751 C C . THR A 1 98 ? -5.808 -2.398 -5.596 1.00 95.31 98 THR A C 1
ATOM 753 O O . THR A 1 98 ? -5.152 -2.948 -6.479 1.00 95.31 98 THR A O 1
ATOM 756 N N . THR A 1 99 ? -6.860 -1.622 -5.861 1.00 93.81 99 THR A N 1
ATOM 757 C CA . THR A 1 99 ? -7.294 -1.302 -7.228 1.00 93.81 99 THR A CA 1
ATOM 758 C C . THR A 1 99 ? -6.240 -0.446 -7.933 1.00 93.81 99 THR A C 1
ATOM 760 O O . THR A 1 99 ? -5.762 -0.836 -8.992 1.00 93.81 99 THR A O 1
ATOM 763 N N . MET A 1 100 ? -5.772 0.628 -7.285 1.00 93.81 100 MET A N 1
ATOM 764 C CA . MET A 1 100 ? -4.697 1.485 -7.803 1.00 93.81 100 MET A CA 1
ATOM 765 C C . MET A 1 100 ? -3.433 0.687 -8.150 1.00 93.81 100 MET A C 1
ATOM 767 O O . MET A 1 100 ? -2.868 0.861 -9.224 1.00 93.81 100 MET A O 1
ATOM 771 N N . LEU A 1 101 ? -3.003 -0.221 -7.268 1.00 95.44 101 LEU A N 1
ATOM 772 C CA . LEU A 1 101 ? -1.836 -1.079 -7.484 1.00 95.44 101 LEU A CA 1
ATOM 773 C C . LEU A 1 101 ? -2.016 -2.004 -8.687 1.00 95.44 101 LEU A C 1
ATOM 775 O O . LEU A 1 101 ? -1.077 -2.196 -9.458 1.00 95.44 101 LEU A O 1
ATOM 779 N N . LYS A 1 102 ? -3.207 -2.588 -8.850 1.00 94.31 102 LYS A N 1
ATOM 780 C CA . LYS A 1 102 ? -3.518 -3.456 -9.987 1.00 94.31 102 LYS A CA 1
ATOM 781 C C . LYS A 1 102 ? -3.440 -2.681 -11.303 1.00 94.31 102 LYS A C 1
ATOM 783 O O . LYS A 1 102 ? -2.807 -3.164 -12.242 1.00 94.31 102 LYS A O 1
ATOM 788 N N . ASP A 1 103 ? -4.053 -1.504 -11.351 1.00 90.75 103 ASP A N 1
ATOM 789 C CA . ASP A 1 103 ? -4.105 -0.676 -12.556 1.00 90.75 103 ASP A CA 1
ATOM 790 C C . ASP A 1 103 ? -2.710 -0.135 -12.904 1.00 90.75 103 ASP A C 1
ATOM 792 O O . ASP A 1 103 ? -2.266 -0.239 -14.048 1.00 90.75 103 ASP A O 1
ATOM 796 N N . PHE A 1 104 ? -1.957 0.324 -11.899 1.00 93.12 104 PHE A N 1
ATOM 797 C CA . PHE A 1 104 ? -0.568 0.754 -12.067 1.00 93.12 104 PHE A CA 1
ATOM 798 C C . PHE A 1 104 ? 0.331 -0.380 -12.566 1.00 93.12 104 PHE A C 1
ATOM 800 O O . PHE A 1 104 ? 1.119 -0.191 -13.489 1.00 93.12 104 PHE A O 1
ATOM 807 N N . LEU A 1 105 ? 0.205 -1.584 -11.997 1.00 92.56 105 LEU A N 1
ATOM 808 C CA . LEU A 1 105 ? 0.986 -2.744 -12.424 1.00 92.56 105 LEU A CA 1
ATOM 809 C C . LEU A 1 105 ? 0.709 -3.109 -13.885 1.00 92.56 105 LEU A C 1
ATOM 811 O O . LEU A 1 105 ? 1.637 -3.474 -14.605 1.00 92.56 105 LEU A O 1
ATOM 815 N N . GLN A 1 106 ? -0.550 -3.032 -14.320 1.00 91.38 106 GLN A N 1
ATOM 816 C CA . GLN A 1 106 ? -0.898 -3.284 -15.715 1.00 91.38 106 GLN A CA 1
ATOM 817 C C . GLN A 1 106 ? -0.235 -2.254 -16.636 1.00 91.38 106 GLN A C 1
ATOM 819 O O . GLN A 1 106 ? 0.449 -2.638 -17.581 1.00 91.38 106 GLN A O 1
ATOM 824 N N . ALA A 1 107 ? -0.329 -0.969 -16.295 1.00 88.38 107 ALA A N 1
ATOM 825 C CA . ALA A 1 107 ? 0.313 0.097 -17.056 1.00 88.38 107 ALA A CA 1
ATOM 826 C C . ALA A 1 107 ? 1.839 -0.062 -17.141 1.00 88.38 107 ALA A C 1
ATOM 828 O O . ALA A 1 107 ? 2.427 0.118 -18.205 1.00 88.38 107 ALA A O 1
ATOM 829 N N . GLN A 1 108 ? 2.489 -0.460 -16.043 1.00 91.44 108 GLN A N 1
ATOM 830 C CA . GLN A 1 108 ? 3.933 -0.710 -16.024 1.00 91.44 108 GLN A CA 1
ATOM 831 C C . GLN A 1 108 ? 4.340 -1.883 -16.924 1.00 91.44 108 GLN A C 1
ATOM 833 O O . GLN A 1 108 ? 5.382 -1.818 -17.573 1.00 91.44 108 GLN A O 1
ATOM 838 N N . LYS A 1 109 ? 3.521 -2.940 -17.017 1.00 92.31 109 LYS A N 1
ATOM 839 C CA . LYS A 1 109 ? 3.766 -4.046 -17.959 1.00 92.31 109 LYS A CA 1
ATOM 840 C C . LYS A 1 109 ? 3.669 -3.585 -19.410 1.00 92.31 109 LYS A C 1
ATOM 842 O O . LYS A 1 109 ? 4.519 -3.952 -20.217 1.00 92.31 109 LYS A O 1
ATOM 847 N N . ASP A 1 110 ? 2.672 -2.765 -19.724 1.00 90.12 110 ASP A N 1
ATOM 848 C CA . ASP A 1 110 ? 2.472 -2.256 -21.082 1.00 90.12 110 ASP A CA 1
ATOM 849 C C . ASP A 1 110 ? 3.600 -1.290 -21.486 1.00 90.12 110 ASP A C 1
ATOM 851 O O . ASP A 1 110 ? 4.087 -1.341 -22.617 1.00 90.12 110 ASP A O 1
ATOM 855 N N . LEU A 1 111 ? 4.069 -0.451 -20.555 1.00 88.88 111 LEU A N 1
ATOM 856 C CA . LEU A 1 111 ? 5.237 0.413 -20.750 1.00 88.88 111 LEU A CA 1
ATOM 857 C C . LEU A 1 111 ? 6.529 -0.389 -20.934 1.00 88.88 111 LEU A C 1
ATOM 859 O O . LEU A 1 111 ? 7.334 -0.045 -21.800 1.00 88.88 111 LEU A O 1
ATOM 863 N N . LEU A 1 112 ? 6.723 -1.458 -20.156 1.00 91.44 112 LEU A N 1
ATOM 864 C CA . LEU A 1 112 ? 7.879 -2.341 -20.293 1.00 91.44 112 LEU A CA 1
ATOM 865 C C . LEU A 1 112 ? 7.917 -2.980 -21.685 1.00 91.44 112 LEU A C 1
ATOM 867 O O . LEU A 1 112 ? 8.930 -2.863 -22.368 1.00 91.44 112 LEU A O 1
ATOM 871 N N . ALA A 1 113 ? 6.803 -3.558 -22.138 1.00 91.81 113 ALA A N 1
ATOM 872 C CA . ALA A 1 113 ? 6.713 -4.172 -23.462 1.00 91.81 113 ALA A CA 1
ATOM 873 C C . ALA A 1 113 ? 7.018 -3.166 -24.590 1.00 91.81 113 ALA A C 1
ATOM 875 O O . ALA A 1 113 ? 7.731 -3.478 -25.545 1.00 91.81 113 ALA A O 1
ATOM 876 N N . GLN A 1 114 ? 6.526 -1.927 -24.469 1.00 92.12 114 GLN A N 1
ATOM 877 C CA . GLN A 1 114 ? 6.840 -0.856 -25.420 1.00 92.12 114 GLN A CA 1
ATOM 878 C C . GLN A 1 114 ? 8.324 -0.469 -25.397 1.00 92.12 114 GLN A C 1
ATOM 880 O O . GLN A 1 114 ? 8.917 -0.234 -26.452 1.00 92.12 114 GLN A O 1
ATOM 885 N N . ALA A 1 115 ? 8.932 -0.388 -24.212 1.00 90.62 115 ALA A N 1
ATOM 886 C CA . ALA A 1 115 ? 10.347 -0.067 -24.062 1.00 90.62 115 ALA A CA 1
ATOM 887 C C . ALA A 1 115 ? 11.246 -1.170 -24.645 1.00 90.62 115 ALA A C 1
ATOM 889 O O . ALA A 1 115 ? 12.210 -0.854 -25.342 1.00 90.62 115 ALA A O 1
ATOM 890 N N . GLU A 1 116 ? 10.904 -2.439 -24.414 1.00 96.31 116 GLU A N 1
ATOM 891 C CA . GLU A 1 116 ? 11.593 -3.604 -24.979 1.00 96.31 116 GLU A CA 1
ATOM 892 C C . GLU A 1 116 ? 11.526 -3.602 -26.509 1.00 96.31 116 GLU A C 1
ATOM 894 O O . GLU A 1 116 ? 12.565 -3.662 -27.168 1.00 96.31 116 GLU A O 1
ATOM 899 N N . HIS A 1 117 ? 10.332 -3.426 -27.083 1.00 94.69 117 HIS A N 1
ATOM 900 C CA . HIS A 1 117 ? 10.171 -3.352 -28.536 1.00 94.69 117 HIS A CA 1
ATOM 901 C C . HIS A 1 117 ? 10.963 -2.185 -29.143 1.00 94.69 117 HIS A C 1
ATOM 903 O O . HIS A 1 117 ? 11.655 -2.324 -30.150 1.00 94.69 117 HIS A O 1
ATOM 909 N N . ARG A 1 118 ? 10.934 -1.018 -28.493 1.00 92.94 118 ARG A N 1
ATOM 910 C CA . ARG A 1 118 ? 11.684 0.154 -28.951 1.00 92.94 118 ARG A CA 1
ATOM 911 C C . ARG A 1 118 ? 13.199 -0.056 -28.870 1.00 92.94 118 ARG A C 1
ATOM 913 O O . ARG A 1 118 ? 13.932 0.450 -29.721 1.00 92.94 118 ARG A O 1
ATOM 920 N N . LEU A 1 119 ? 13.680 -0.774 -27.858 1.00 96.44 119 LEU A N 1
ATOM 921 C CA . LEU A 1 119 ? 15.090 -1.136 -27.733 1.00 96.44 119 LEU A CA 1
ATOM 922 C C . LEU A 1 119 ? 15.525 -2.068 -28.872 1.00 96.44 119 LEU A C 1
ATOM 924 O O . LEU A 1 119 ? 16.595 -1.858 -29.451 1.00 96.44 119 LEU A O 1
ATOM 928 N N . GLU A 1 120 ? 14.691 -3.045 -29.223 1.00 98.12 120 GLU A N 1
ATOM 929 C CA . GLU A 1 120 ? 14.909 -3.938 -30.365 1.00 98.12 120 GLU A CA 1
ATOM 930 C C . GLU A 1 120 ? 15.026 -3.137 -31.670 1.00 98.12 120 GLU A C 1
ATOM 932 O O . GLU A 1 120 ? 16.041 -3.232 -32.364 1.00 98.12 120 GLU A O 1
ATOM 937 N N . GLU A 1 121 ? 14.089 -2.220 -31.937 1.00 97.31 121 GLU A N 1
ATOM 938 C CA . GLU A 1 121 ? 14.156 -1.348 -33.118 1.00 97.31 121 GLU A CA 1
ATOM 939 C C . GLU A 1 121 ? 15.451 -0.520 -33.188 1.00 97.31 121 GLU A C 1
ATOM 941 O O . GLU A 1 121 ? 16.015 -0.309 -34.268 1.00 97.31 121 GLU A O 1
ATOM 946 N N . TYR A 1 122 ? 15.911 0.028 -32.057 1.00 97.75 122 TYR A N 1
ATOM 947 C CA . TYR A 1 122 ? 17.152 0.806 -32.026 1.00 97.75 122 TYR A CA 1
ATOM 948 C C . TYR A 1 122 ? 18.386 -0.068 -32.227 1.00 97.75 122 TYR A C 1
ATOM 950 O O . TYR A 1 122 ? 19.348 0.388 -32.847 1.00 97.75 122 TYR A O 1
ATOM 958 N N . THR A 1 123 ? 18.343 -1.314 -31.764 1.00 97.88 123 THR A N 1
ATOM 959 C CA . THR A 1 123 ? 19.411 -2.294 -31.974 1.00 97.88 123 THR A CA 1
ATOM 960 C C . THR A 1 123 ? 19.532 -2.641 -33.457 1.00 97.88 123 THR A C 1
ATOM 962 O O . THR A 1 123 ? 20.625 -2.554 -34.018 1.00 97.88 123 THR A O 1
ATOM 965 N N . GLU A 1 124 ? 18.413 -2.894 -34.140 1.00 98.12 124 GLU A N 1
ATOM 966 C CA . GLU A 1 124 ? 18.405 -3.113 -35.591 1.00 98.12 124 GLU A CA 1
ATOM 967 C C . GLU A 1 124 ? 18.890 -1.886 -36.379 1.00 98.12 124 GLU A C 1
ATOM 969 O O . GLU A 1 124 ? 19.638 -1.996 -37.355 1.00 98.12 124 GLU A O 1
ATOM 974 N N . LYS A 1 125 ? 18.456 -0.681 -35.982 1.00 98.00 125 LYS A N 1
ATOM 975 C CA . LYS A 1 125 ? 18.917 0.568 -36.613 1.00 98.00 125 LYS A CA 1
ATOM 976 C C . LYS A 1 125 ? 20.423 0.737 -36.445 1.00 98.00 125 LYS A C 1
ATOM 978 O O . LYS A 1 125 ? 21.095 1.144 -37.391 1.00 98.00 125 LYS A O 1
ATOM 983 N N . LEU A 1 126 ? 20.951 0.416 -35.266 1.00 97.94 126 LEU A N 1
ATOM 984 C CA . LEU A 1 126 ? 22.376 0.485 -34.981 1.00 97.94 126 LEU A CA 1
ATOM 985 C C . LEU A 1 126 ? 23.170 -0.483 -35.868 1.00 97.94 126 LEU A C 1
ATOM 987 O O . LEU A 1 126 ? 24.185 -0.084 -36.438 1.00 97.94 126 LEU A O 1
ATOM 991 N N . GLU A 1 127 ? 22.692 -1.714 -36.048 1.00 98.12 127 GLU A N 1
ATOM 992 C CA . GLU A 1 127 ? 23.313 -2.688 -36.952 1.00 98.12 127 GLU A CA 1
ATOM 99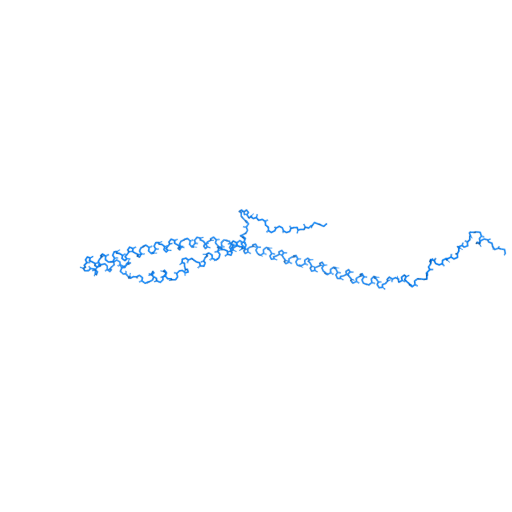3 C C . GLU A 1 127 ? 23.381 -2.161 -38.394 1.00 98.12 127 GLU A C 1
ATOM 995 O O . GLU A 1 127 ? 24.453 -2.149 -39.003 1.00 98.12 127 GLU A O 1
ATOM 1000 N N . LYS A 1 128 ? 22.275 -1.610 -38.911 1.00 97.88 128 LYS A N 1
ATOM 1001 C CA . LYS A 1 128 ? 22.232 -0.991 -40.250 1.00 97.88 128 LYS A CA 1
ATOM 1002 C C . LYS A 1 128 ? 23.239 0.155 -40.383 1.00 97.88 128 LYS A C 1
ATOM 1004 O O . LYS A 1 128 ? 23.927 0.257 -41.397 1.00 97.88 128 LYS A O 1
ATOM 1009 N N . VAL A 1 129 ? 23.375 0.994 -39.353 1.00 98.12 129 VAL A N 1
ATOM 1010 C CA . VAL A 1 129 ? 24.382 2.069 -39.321 1.00 98.12 129 VAL A CA 1
ATOM 1011 C C . VAL A 1 129 ? 25.802 1.502 -39.363 1.00 98.12 129 VAL A C 1
ATOM 1013 O O . VAL A 1 129 ? 26.648 2.039 -40.081 1.00 98.12 129 VAL A O 1
ATOM 1016 N N . TYR A 1 130 ? 26.083 0.414 -38.641 1.00 97.62 130 TYR A N 1
ATOM 1017 C CA . TYR A 1 130 ? 27.389 -0.243 -38.697 1.00 97.62 130 TYR A CA 1
ATOM 1018 C C . TYR A 1 130 ? 27.707 -0.787 -40.090 1.00 97.62 130 TYR A C 1
ATOM 1020 O O . TYR A 1 130 ? 28.831 -0.579 -40.550 1.00 97.62 130 TYR A O 1
ATOM 1028 N N . VAL A 1 131 ? 26.742 -1.418 -40.766 1.00 97.44 131 VAL A N 1
ATOM 1029 C CA . 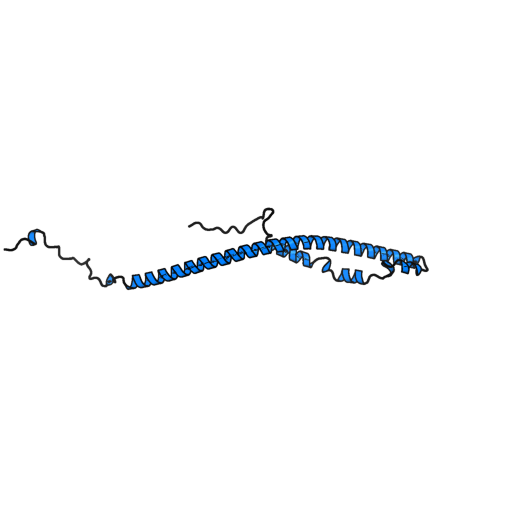VAL A 1 131 ? 26.899 -1.911 -42.146 1.00 97.44 131 VAL A CA 1
ATOM 1030 C C . VAL A 1 131 ? 27.246 -0.761 -43.089 1.00 97.44 131 VAL A C 1
ATOM 1032 O O . VAL A 1 131 ? 28.315 -0.778 -43.700 1.00 97.44 131 VAL A O 1
ATOM 1035 N N . VAL A 1 132 ? 26.426 0.295 -43.114 1.00 97.69 132 VAL A N 1
ATOM 1036 C CA . VAL A 1 132 ? 26.663 1.476 -43.963 1.00 97.69 132 VAL A CA 1
ATOM 1037 C C . VAL A 1 132 ? 28.027 2.101 -43.669 1.00 97.69 132 VAL A C 1
ATOM 1039 O O . VAL A 1 132 ? 28.755 2.476 -44.583 1.00 97.69 132 VAL A O 1
ATOM 1042 N N . ARG A 1 133 ? 28.433 2.179 -42.396 1.00 97.06 133 ARG A N 1
ATOM 1043 C CA . ARG A 1 133 ? 29.750 2.709 -42.019 1.00 97.06 133 ARG A CA 1
ATOM 1044 C C . ARG A 1 133 ? 30.900 1.878 -42.599 1.00 97.06 133 ARG A C 1
ATOM 1046 O O . ARG A 1 133 ? 31.900 2.459 -43.019 1.00 97.06 133 ARG A O 1
ATOM 1053 N N . GLN A 1 134 ? 30.795 0.546 -42.595 1.00 96.44 134 GLN A N 1
ATOM 1054 C CA . GLN A 1 134 ? 31.819 -0.323 -43.190 1.00 96.44 134 GLN A CA 1
ATOM 1055 C C . GLN A 1 134 ? 31.867 -0.165 -44.712 1.00 96.44 134 GLN A C 1
ATOM 1057 O O . GLN A 1 134 ? 32.955 -0.026 -45.273 1.00 96.44 134 GLN A O 1
ATOM 1062 N N . GLU A 1 135 ? 30.706 -0.116 -45.365 1.00 95.94 135 GLU A N 1
ATOM 1063 C CA . GLU A 1 135 ? 30.601 0.092 -46.812 1.00 95.94 135 GLU A CA 1
ATOM 1064 C C . GLU A 1 135 ? 31.181 1.443 -47.233 1.00 95.94 135 GLU A C 1
ATOM 1066 O O . GLU A 1 135 ? 32.009 1.494 -48.138 1.00 95.94 135 GLU A O 1
ATOM 1071 N N . VAL A 1 136 ? 30.840 2.529 -46.531 1.00 95.88 136 VAL A N 1
ATOM 1072 C CA . VAL A 1 136 ? 31.389 3.871 -46.788 1.00 95.88 136 VAL A CA 1
ATOM 1073 C C . VAL A 1 136 ? 32.905 3.884 -46.615 1.00 95.88 136 VAL A C 1
ATOM 1075 O O . VAL A 1 136 ? 33.611 4.439 -47.454 1.00 95.88 136 VAL A O 1
ATOM 1078 N N . LYS A 1 137 ? 33.433 3.245 -45.561 1.00 95.12 137 LYS A N 1
ATOM 1079 C CA . LYS A 1 137 ? 34.883 3.148 -45.347 1.00 95.12 137 LYS A CA 1
ATOM 1080 C C . LYS A 1 137 ? 35.573 2.420 -46.503 1.00 95.12 137 LYS A C 1
ATOM 1082 O O . LYS A 1 137 ? 36.590 2.905 -46.992 1.00 95.12 137 LYS A O 1
ATOM 1087 N N . SER A 1 138 ? 35.023 1.287 -46.941 1.00 94.50 138 SER A N 1
ATOM 1088 C CA . SER A 1 138 ? 35.549 0.541 -48.088 1.00 94.50 138 SER A CA 1
ATOM 1089 C C . SER A 1 138 ? 35.450 1.354 -49.381 1.00 94.50 138 SER A C 1
ATOM 1091 O O . SER A 1 138 ? 36.411 1.414 -50.142 1.00 94.50 138 SER A O 1
ATOM 1093 N N . HIS A 1 139 ? 34.325 2.038 -49.604 1.00 93.94 139 HIS A N 1
ATOM 1094 C CA . HIS A 1 139 ? 34.112 2.866 -50.784 1.00 93.94 139 HIS A CA 1
ATOM 1095 C C . HIS A 1 139 ? 35.135 4.001 -50.862 1.00 93.94 139 HIS A C 1
ATOM 1097 O O . HIS A 1 139 ? 35.792 4.142 -51.885 1.00 93.94 139 HIS A O 1
ATOM 1103 N N . ILE A 1 140 ? 35.351 4.736 -49.764 1.00 91.50 140 ILE A N 1
ATOM 1104 C CA . ILE A 1 140 ? 36.350 5.814 -49.685 1.00 91.50 140 ILE A CA 1
ATOM 1105 C C . ILE A 1 140 ? 37.761 5.300 -49.988 1.00 91.50 140 ILE A C 1
ATOM 1107 O O . ILE A 1 140 ? 38.504 5.965 -50.700 1.00 91.50 140 ILE A O 1
ATOM 1111 N N . GLN A 1 141 ? 38.134 4.120 -49.484 1.00 89.00 141 GLN A N 1
ATOM 1112 C CA . GLN A 1 141 ? 39.453 3.527 -49.745 1.00 89.00 141 GLN A CA 1
ATOM 1113 C C . GLN A 1 141 ? 39.671 3.143 -51.214 1.00 89.00 141 GLN A C 1
ATOM 1115 O O . GLN A 1 141 ? 40.814 3.074 -51.655 1.00 89.00 141 GLN A O 1
ATOM 1120 N N . ASN A 1 142 ? 38.593 2.897 -51.960 1.00 88.12 142 ASN A N 1
ATOM 1121 C CA . ASN A 1 142 ? 38.640 2.534 -53.375 1.00 88.12 142 ASN A CA 1
ATOM 1122 C C . ASN A 1 142 ? 38.474 3.742 -54.315 1.00 88.12 142 ASN A C 1
ATOM 1124 O O . ASN A 1 142 ? 38.524 3.568 -55.534 1.00 88.12 142 ASN A O 1
ATOM 1128 N N . LEU A 1 143 ? 38.255 4.952 -53.786 1.00 87.06 143 LEU A N 1
ATOM 1129 C CA . LEU A 1 143 ? 38.176 6.158 -54.607 1.00 87.06 143 LEU A CA 1
ATOM 1130 C C . LEU A 1 143 ? 39.582 6.610 -55.036 1.00 87.06 143 LEU A C 1
ATOM 1132 O O . LEU A 1 143 ? 40.509 6.580 -54.223 1.00 87.06 143 LEU A O 1
ATOM 1136 N N . PRO A 1 144 ? 39.758 7.052 -56.296 1.00 80.88 144 PRO A N 1
ATOM 1137 C CA . PRO A 1 144 ? 41.028 7.593 -56.751 1.00 80.88 144 PRO A CA 1
ATOM 1138 C C . PRO A 1 144 ? 41.346 8.885 -55.996 1.00 80.88 144 PRO A C 1
ATOM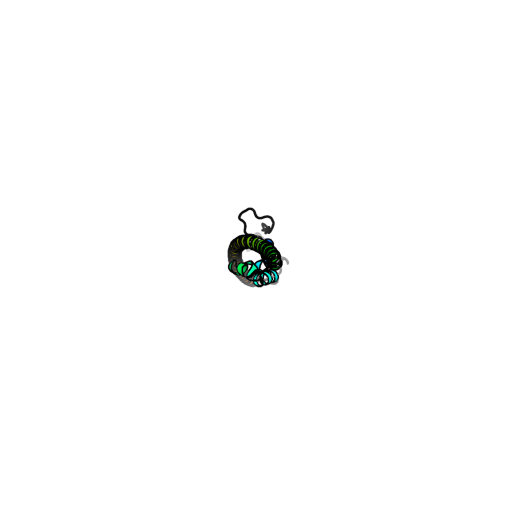 1140 O O . PRO A 1 144 ? 40.511 9.786 -55.884 1.00 80.88 144 PRO A O 1
ATOM 1143 N N . ASP A 1 145 ? 42.575 8.976 -55.501 1.00 80.31 145 ASP A N 1
ATOM 1144 C CA . ASP A 1 145 ? 43.084 10.187 -54.878 1.00 80.31 145 ASP A CA 1
ATOM 1145 C C . ASP A 1 145 ? 43.310 11.256 -55.954 1.00 80.31 145 ASP A C 1
ATOM 1147 O O . ASP A 1 145 ? 44.264 11.204 -56.732 1.00 80.31 145 ASP A O 1
ATOM 1151 N N . LEU A 1 146 ? 42.405 12.235 -56.004 1.00 73.25 146 LEU A N 1
ATOM 1152 C CA . LEU A 1 146 ? 42.439 13.311 -56.993 1.00 73.25 146 LEU A CA 1
ATOM 1153 C C . LEU A 1 146 ? 43.666 14.224 -56.837 1.00 73.25 146 LEU A C 1
ATOM 1155 O O . LEU A 1 146 ? 43.971 14.969 -57.762 1.00 73.25 146 LEU A O 1
ATOM 1159 N N . THR A 1 147 ? 44.389 14.156 -55.713 1.00 71.44 147 THR A N 1
ATOM 1160 C CA . THR A 1 147 ? 45.650 14.893 -55.527 1.00 71.44 147 THR A CA 1
ATOM 1161 C C . THR A 1 147 ? 46.830 14.260 -56.268 1.00 71.44 147 THR A C 1
ATOM 1163 O O . THR A 1 147 ? 47.847 14.916 -56.476 1.00 71.44 147 THR A O 1
ATOM 1166 N N . GLN A 1 148 ? 46.688 13.002 -56.702 1.00 65.25 148 GLN A N 1
ATOM 1167 C CA . GLN A 1 148 ? 47.683 12.275 -57.497 1.00 65.25 148 GLN A CA 1
ATOM 1168 C C . GLN A 1 148 ? 47.394 12.332 -59.000 1.00 65.25 148 GLN A C 1
ATOM 1170 O O . GLN A 1 148 ? 48.174 11.811 -59.800 1.00 65.25 148 GLN A O 1
ATOM 1175 N N . LEU A 1 149 ? 46.282 12.956 -59.403 1.00 61.94 149 LEU A N 1
ATOM 1176 C CA . LEU A 1 149 ? 46.036 13.231 -60.809 1.00 61.94 149 LEU A CA 1
ATOM 1177 C C . LEU A 1 149 ? 46.981 14.350 -61.269 1.00 61.94 149 LEU A C 1
ATOM 1179 O O . LEU A 1 149 ? 47.102 15.363 -60.577 1.00 61.94 14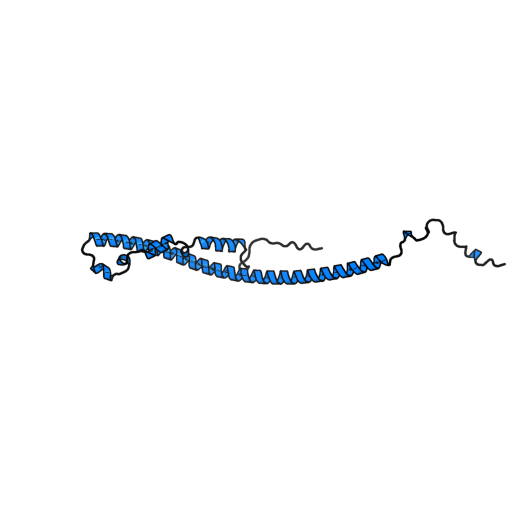9 LEU A O 1
ATOM 1183 N N . PRO A 1 150 ? 47.654 14.195 -62.426 1.00 60.91 150 PRO A N 1
ATOM 1184 C CA . PRO A 1 150 ? 48.432 15.280 -63.002 1.00 60.91 150 PRO A CA 1
ATOM 1185 C C . PRO A 1 150 ? 47.518 16.490 -63.206 1.00 60.91 150 PRO A C 1
ATOM 1187 O O . PRO A 1 150 ? 46.378 16.346 -63.650 1.00 60.91 150 PRO A O 1
ATOM 1190 N N . ASP A 1 151 ? 48.016 17.669 -62.845 1.00 60.03 151 ASP A N 1
ATOM 1191 C CA . ASP A 1 151 ? 47.271 18.921 -62.896 1.00 60.03 151 ASP A CA 1
ATOM 1192 C C . ASP A 1 151 ? 46.803 19.224 -64.331 1.00 60.03 151 ASP A C 1
ATOM 1194 O O . ASP A 1 151 ? 47.543 19.751 -65.160 1.00 60.03 151 ASP A O 1
ATOM 1198 N N . VAL A 1 152 ? 45.552 18.874 -64.642 1.00 59.69 152 VAL A N 1
ATOM 1199 C CA . VAL A 1 152 ? 44.914 19.171 -65.935 1.00 59.69 152 VAL A CA 1
ATOM 1200 C C . VAL A 1 152 ? 44.466 20.633 -66.047 1.00 59.69 152 VAL A C 1
ATOM 1202 O O . VAL A 1 152 ? 43.903 21.015 -67.072 1.00 59.69 152 VAL A O 1
ATOM 1205 N N . THR A 1 153 ? 44.736 21.479 -65.042 1.00 54.31 153 THR A N 1
ATOM 1206 C CA . THR A 1 153 ? 44.551 22.937 -65.158 1.00 54.31 153 THR A CA 1
ATOM 1207 C C . THR A 1 153 ? 45.771 23.649 -65.755 1.00 54.31 153 THR A C 1
ATOM 1209 O O . THR A 1 153 ? 45.662 24.791 -66.204 1.00 54.31 153 THR A O 1
ATOM 1212 N N . GLY A 1 154 ? 46.901 22.947 -65.890 1.00 56.97 154 GLY A N 1
ATOM 1213 C CA . GLY A 1 154 ? 48.112 23.408 -66.569 1.00 56.97 154 GLY A CA 1
ATOM 1214 C C . GLY A 1 154 ? 48.118 23.136 -68.075 1.00 56.97 154 GLY A C 1
ATOM 1215 O O . GLY A 1 154 ? 49.041 22.501 -68.567 1.00 56.97 154 GLY A O 1
ATOM 1216 N N . GLY A 1 155 ? 47.096 23.596 -68.805 1.00 60.41 155 GLY A N 1
ATOM 1217 C CA . GLY A 1 155 ? 47.131 23.708 -70.268 1.00 60.41 155 GLY A CA 1
ATOM 1218 C C . GLY A 1 155 ? 47.402 22.403 -71.024 1.00 60.41 155 GLY A C 1
ATOM 1219 O O . GLY A 1 155 ? 48.510 22.168 -71.503 1.00 60.41 155 GLY A O 1
ATOM 1220 N N . LEU A 1 156 ? 46.358 21.597 -71.241 1.00 59.25 156 LEU A N 1
ATOM 1221 C CA . LEU A 1 156 ? 46.380 20.656 -72.361 1.00 59.25 156 LEU A CA 1
ATOM 1222 C C . LEU A 1 156 ? 46.669 21.458 -73.638 1.00 59.25 156 LEU A C 1
ATOM 1224 O O . LEU A 1 156 ? 45.993 22.458 -73.901 1.00 59.25 156 LEU A O 1
ATOM 1228 N N . ALA A 1 157 ? 47.683 21.047 -74.408 1.00 60.66 157 ALA A N 1
ATOM 1229 C CA . ALA A 1 157 ? 47.930 21.629 -75.722 1.00 60.66 157 ALA A CA 1
ATOM 1230 C C . ALA A 1 157 ? 46.608 21.604 -76.513 1.00 60.66 157 ALA A C 1
ATOM 1232 O O . ALA A 1 157 ? 45.916 20.579 -76.467 1.00 60.66 157 ALA A O 1
ATOM 1233 N N . PRO A 1 158 ? 46.208 22.713 -77.168 1.00 64.31 158 PRO A N 1
ATOM 1234 C CA . PRO A 1 158 ? 44.950 22.760 -77.898 1.00 64.31 158 PRO A CA 1
ATOM 1235 C C . PRO A 1 158 ? 44.894 21.569 -78.850 1.00 64.31 158 PRO A C 1
ATOM 1237 O O . PRO A 1 158 ? 45.861 21.295 -79.562 1.00 64.31 158 PRO A O 1
ATOM 1240 N N . LEU A 1 159 ? 43.784 20.827 -78.790 1.00 63.94 159 LEU A N 1
ATOM 1241 C CA . LEU A 1 159 ? 43.583 19.660 -79.638 1.00 63.94 159 LEU A CA 1
ATOM 1242 C C . LEU A 1 159 ? 43.826 20.067 -81.100 1.00 63.94 159 LEU A C 1
ATOM 1244 O O . LEU A 1 159 ? 43.384 21.155 -81.488 1.00 63.94 159 LEU A O 1
ATOM 1248 N N . PRO A 1 160 ? 44.517 19.228 -81.894 1.00 66.50 160 PRO A N 1
ATOM 1249 C CA . PRO A 1 160 ? 44.727 19.502 -83.309 1.00 66.50 160 PRO A CA 1
ATOM 1250 C C . PRO A 1 160 ? 43.385 19.831 -83.961 1.00 66.50 160 PRO A C 1
ATOM 1252 O O . PRO A 1 160 ? 42.366 19.185 -83.689 1.00 66.50 160 PRO A O 1
ATOM 1255 N N . SER A 1 161 ? 43.368 20.877 -84.782 1.00 73.56 161 SER A N 1
ATOM 1256 C CA . SER A 1 161 ? 42.158 21.273 -85.488 1.00 73.56 161 SER A CA 1
ATOM 1257 C C . SER A 1 161 ? 41.736 20.147 -86.434 1.00 73.56 161 SER A C 1
ATOM 1259 O O . SER A 1 161 ? 42.564 19.358 -86.890 1.00 73.56 161 SER A O 1
ATOM 1261 N N . ALA A 1 162 ? 40.453 20.073 -86.795 1.00 66.19 162 ALA A N 1
ATOM 1262 C CA . ALA A 1 162 ? 39.998 19.091 -87.783 1.00 66.19 162 ALA A CA 1
ATOM 1263 C C . ALA A 1 162 ? 40.766 19.189 -89.124 1.00 66.19 162 ALA A C 1
ATOM 1265 O O . ALA A 1 162 ? 40.812 18.210 -89.859 1.00 66.19 162 ALA A O 1
ATOM 1266 N N . GLY A 1 163 ? 41.399 20.332 -89.426 1.00 62.66 163 GLY A N 1
ATOM 1267 C CA . GLY A 1 163 ? 42.286 20.506 -90.581 1.00 62.66 163 GLY A CA 1
ATOM 1268 C C . GLY A 1 163 ? 43.660 19.836 -90.437 1.00 62.66 163 GLY A C 1
ATOM 1269 O O . GLY A 1 163 ? 44.225 19.406 -91.438 1.00 62.66 163 GLY A O 1
ATOM 1270 N N . ASP A 1 164 ? 44.166 19.662 -89.214 1.00 70.69 164 ASP A N 1
ATOM 1271 C CA . ASP A 1 164 ? 45.455 19.003 -88.949 1.00 70.69 164 ASP A CA 1
ATOM 1272 C C . ASP A 1 164 ? 45.382 17.477 -89.136 1.00 70.69 164 ASP A C 1
ATOM 1274 O O . ASP A 1 164 ? 46.397 16.826 -89.370 1.00 70.69 164 ASP A O 1
ATOM 1278 N N . LEU A 1 165 ? 44.177 16.894 -89.085 1.00 62.44 165 LEU A N 1
ATOM 1279 C CA . LEU A 1 165 ? 43.946 15.453 -89.257 1.00 62.44 165 LEU A CA 1
ATOM 1280 C C . LEU A 1 165 ? 43.955 14.991 -90.722 1.00 62.44 165 LEU A C 1
ATOM 1282 O O . LEU A 1 165 ? 44.056 13.792 -90.978 1.00 62.44 165 LEU A O 1
ATOM 1286 N N . PHE A 1 166 ? 43.853 15.917 -91.680 1.00 65.00 166 PHE A N 1
ATOM 1287 C CA . PHE A 1 166 ? 43.761 15.593 -93.110 1.00 65.00 166 PHE A CA 1
ATOM 1288 C C . PHE A 1 166 ? 44.928 16.126 -93.947 1.00 65.00 166 PHE A C 1
ATOM 1290 O O . PHE A 1 166 ? 44.928 15.956 -95.165 1.00 65.00 166 PHE A O 1
ATOM 1297 N N . ASN A 1 167 ? 45.961 16.695 -93.322 1.00 60.53 167 ASN A N 1
ATOM 1298 C CA . ASN A 1 167 ? 47.175 17.112 -94.018 1.00 60.53 167 ASN A CA 1
ATOM 1299 C C . ASN A 1 167 ? 48.230 15.992 -94.010 1.00 60.53 167 ASN A C 1
ATOM 1301 O O . ASN A 1 167 ? 49.298 16.114 -93.419 1.00 60.53 167 ASN A O 1
ATOM 1305 N N . MET A 1 168 ? 47.922 14.886 -94.692 1.00 55.47 168 MET A N 1
ATOM 1306 C CA . MET A 1 168 ? 48.945 13.972 -95.203 1.00 55.47 168 MET A CA 1
ATOM 1307 C C . MET A 1 168 ? 49.194 14.303 -96.675 1.00 55.47 168 MET A C 1
ATOM 1309 O O . MET A 1 168 ? 48.461 13.846 -97.551 1.00 55.47 168 MET A O 1
ATOM 1313 N N . HIS A 1 169 ? 50.211 15.128 -96.919 1.00 51.84 169 HIS A N 1
ATOM 1314 C CA . HIS A 1 169 ? 51.004 15.073 -98.146 1.00 51.84 169 HIS A CA 1
ATOM 1315 C C . HIS A 1 169 ? 52.347 14.441 -97.792 1.00 51.84 169 HIS A C 1
ATOM 1317 O O . HIS A 1 169 ? 52.915 14.856 -96.755 1.00 51.84 169 HIS A O 1
#

Organism: NCBI:txid105785

Foldseek 3Di:
DDPPPPPPDDDDDPPAADDPVVLVVLVVVLCPALVVCVVLVVVLVPQDCLLPDPVCVVVDPDDVVVVVSVVSNVVSVVSVVVSVVRVVVSVVSVVVSVVNVVNVVVVVVVVVVVVVVVVVVVVVVVVVVVVVVVVVVVVVVPDDDPVPPDPPVPDDDPDDDPVNVPPDD

Sequence (169 aa):
MKELHVTLSPRTPAGDPPEPEELIKALLDLENSASSDALVREKIASLPPEVSEIGLLSKLEDKASAEKLSVQVNEAVQLLTDYNSRLASEMEYRKKLTTMLKDFLQAQKDLLAQAEHRLEEYTEKLEKVYVVRQEVKSHIQNLPDLTQLPDVTGGLAPLPSAGDLFNMH

Solvent-accessible surface area (backbone atoms only — not comparable to full-atom values): 10249 Å² total; per-residue (Å²): 132,84,79,80,76,80,74,91,74,85,85,76,62,98,83,57,56,62,53,70,68,58,53,51,49,58,54,57,60,54,64,77,28,52,87,62,40,58,67,62,52,49,54,62,73,65,54,60,62,73,66,74,39,74,80,55,59,79,71,60,89,46,70,68,60,48,52,53,48,51,51,54,32,53,53,51,51,52,54,50,52,55,48,50,54,43,39,53,51,43,54,55,51,51,55,51,50,54,50,45,52,52,40,33,53,51,50,51,51,56,50,47,54,51,51,52,52,51,50,51,55,50,52,54,52,49,51,53,50,52,52,52,50,52,51,52,54,52,51,60,72,70,49,82,62,73,87,75,50,78,71,76,84,70,65,74,75,80,74,78,51,83,70,66,79,68,70,81,126

Mean predicted aligned error: 12.89 Å

Secondary structure (DSSP, 8-state):
---------S---TTSPPPHHHHHHHHHHHHTSGGG-HHHHHHHHT--GGGT-GGGGGG--SHHHHHHHHHHHHHHHHHHHHHHHHHHHHHHHHHHHHHHHHHHHHHHHHHHHHHHHHHHHHHHHHHHHHHHHHHHHHHHHTS--GGGS--TTS-PPPPPPTTTTS---

pLDDT: mean 84.76, std 17.44, range [34.59, 98.12]

InterPro domains:
  IPR032337 RPRD1A/B, C-terminal domain [PF16566] (21-167)

Nearest PDB structures (foldseek):
  4fla-assembly2_D  TM=9.557E-01  e=5.451E-10  Homo sapiens
  4fla-assembly1_A  TM=9.729E-01  e=9.625E-10  Homo sapiens
  2b5u-assembly2_C  TM=5.431E-01  e=5.293E+00  Escherichia coli
  5szg-assembly1_B  TM=2.684E-01  e=9.346E+00  Homo sapiens

Radius of gyration: 43.91 Å; Cα contacts (8 Å, |Δi|>4): 45; chains: 1; bounding box: 74×37×144 Å